Protein AF-A0A6B3FZV2-F1 (afdb_monomer_lite)

Structure (mmCIF, N/CA/C/O backbone):
data_AF-A0A6B3FZV2-F1
#
_entry.id   AF-A0A6B3FZV2-F1
#
loop_
_atom_site.group_PDB
_atom_site.id
_atom_site.type_symbol
_atom_site.label_atom_id
_atom_site.label_alt_id
_atom_site.label_comp_id
_atom_site.label_asym_id
_atom_site.label_entity_id
_atom_site.label_seq_id
_atom_site.pdbx_PDB_ins_code
_atom_site.Cartn_x
_atom_site.Cartn_y
_atom_site.Cartn_z
_atom_site.occupancy
_atom_site.B_iso_or_equiv
_atom_site.auth_seq_id
_atom_site.auth_comp_id
_atom_site.auth_asym_id
_atom_site.auth_atom_id
_atom_site.pdbx_PDB_model_num
ATOM 1 N N . ARG A 1 1 ? 17.295 10.393 23.926 1.00 44.72 1 ARG A N 1
ATOM 2 C CA . ARG A 1 1 ? 16.618 9.071 23.969 1.00 44.72 1 ARG A CA 1
ATOM 3 C C . ARG A 1 1 ? 15.133 9.331 24.225 1.00 44.72 1 ARG A C 1
ATOM 5 O O . ARG A 1 1 ? 14.756 9.501 25.374 1.00 44.72 1 ARG A O 1
ATOM 12 N N . SER A 1 2 ? 14.328 9.519 23.175 1.00 49.09 2 SER A N 1
ATOM 13 C CA . SER A 1 2 ? 12.918 9.913 23.327 1.00 49.09 2 SER A CA 1
ATOM 14 C C . SER A 1 2 ? 12.057 8.670 23.569 1.00 49.09 2 SER A C 1
ATOM 16 O O . SER A 1 2 ? 12.092 7.736 22.769 1.00 49.09 2 SER A O 1
ATOM 18 N N . ARG A 1 3 ? 11.351 8.618 24.703 1.00 54.66 3 ARG A N 1
ATOM 19 C CA . ARG A 1 3 ? 10.390 7.557 25.038 1.00 54.66 3 ARG A CA 1
ATOM 20 C C . ARG A 1 3 ? 9.084 7.878 24.307 1.00 54.66 3 ARG A C 1
ATOM 22 O O . ARG A 1 3 ? 8.499 8.924 24.569 1.00 54.66 3 ARG A O 1
ATOM 29 N N . ARG A 1 4 ? 8.637 7.004 23.397 1.00 56.66 4 ARG A N 1
ATOM 30 C CA . ARG A 1 4 ? 7.279 7.105 22.838 1.00 56.66 4 ARG A CA 1
ATOM 31 C C . ARG A 1 4 ? 6.260 6.902 23.971 1.00 56.66 4 ARG A C 1
ATOM 33 O O . ARG A 1 4 ? 6.463 5.990 24.775 1.00 56.66 4 ARG A O 1
ATOM 40 N N . PRO A 1 5 ? 5.202 7.723 24.051 1.00 46.28 5 PRO A N 1
ATOM 41 C CA . PRO A 1 5 ? 4.103 7.483 24.976 1.00 46.28 5 PRO A CA 1
ATOM 42 C C . PRO A 1 5 ? 3.354 6.202 24.580 1.00 46.28 5 PRO A C 1
ATOM 44 O O . PRO A 1 5 ? 3.163 5.931 23.395 1.00 46.28 5 PRO A O 1
ATOM 47 N N . SER A 1 6 ? 2.960 5.406 25.575 1.00 56.03 6 SER A N 1
ATOM 48 C CA . SER A 1 6 ? 2.113 4.225 25.382 1.00 56.03 6 SER A CA 1
ATOM 49 C C . SER A 1 6 ? 0.693 4.664 24.993 1.00 56.03 6 SER A C 1
ATOM 51 O O . SER A 1 6 ? 0.184 5.602 25.613 1.00 56.03 6 SER A O 1
ATOM 53 N N . PRO A 1 7 ? 0.033 4.023 24.011 1.00 53.56 7 PRO A N 1
ATOM 54 C CA . PRO A 1 7 ? -1.331 4.385 23.649 1.00 53.56 7 PRO A CA 1
ATOM 55 C C . PRO A 1 7 ? -2.294 4.018 24.787 1.00 53.56 7 PRO A C 1
ATOM 57 O O . PRO A 1 7 ? -2.323 2.878 25.250 1.00 53.56 7 PRO A O 1
ATOM 60 N N . GLY A 1 8 ? -3.040 5.015 25.267 1.00 40.84 8 GLY A N 1
ATOM 61 C CA . GLY A 1 8 ? -4.102 4.855 26.259 1.00 40.84 8 GLY A CA 1
ATOM 62 C C . GLY A 1 8 ? -5.353 4.206 25.663 1.00 40.84 8 GLY A C 1
ATOM 63 O O . GLY A 1 8 ? -5.594 4.286 24.460 1.00 40.84 8 GLY A O 1
ATOM 64 N N . SER A 1 9 ? -6.155 3.584 26.527 1.00 48.78 9 SER A N 1
ATOM 65 C CA . SER A 1 9 ? -7.360 2.803 26.216 1.00 48.78 9 SER A CA 1
ATOM 66 C C . SER A 1 9 ? -8.572 3.659 25.799 1.00 48.78 9 SER A C 1
ATOM 68 O O . SER A 1 9 ? -9.640 3.581 26.406 1.00 48.78 9 SER A O 1
ATOM 70 N N . GLY A 1 10 ? -8.404 4.507 24.786 1.00 43.12 10 GLY A N 1
ATOM 71 C CA . GLY A 1 10 ? -9.491 4.862 23.871 1.00 43.12 10 GLY A CA 1
ATOM 72 C C . GLY A 1 10 ? -9.504 3.857 22.720 1.00 43.12 10 GLY A C 1
ATOM 73 O O . GLY A 1 10 ? -8.660 2.963 22.691 1.00 43.12 10 GLY A O 1
ATOM 74 N N . VAL A 1 11 ? -10.411 3.983 21.751 1.00 46.56 11 VAL A N 1
ATOM 75 C CA . VAL A 1 11 ? -10.300 3.248 20.478 1.00 46.56 11 VAL A CA 1
ATOM 76 C C . VAL A 1 11 ? -9.057 3.772 19.753 1.00 46.56 11 VAL A C 1
ATOM 78 O O . VAL A 1 11 ? -9.130 4.671 18.920 1.00 46.56 11 VAL A O 1
ATOM 81 N N . ALA A 1 12 ? -7.883 3.307 20.170 1.00 47.03 12 ALA A N 1
ATOM 82 C CA . ALA A 1 12 ? -6.621 3.673 19.573 1.00 47.03 12 ALA A CA 1
ATOM 83 C C . ALA A 1 12 ? -6.648 3.139 18.143 1.00 47.03 12 ALA A C 1
ATOM 85 O O . ALA A 1 12 ? -6.995 1.981 17.918 1.00 47.03 12 ALA A O 1
ATOM 86 N N . LEU A 1 13 ? -6.310 3.979 17.169 1.00 54.12 13 LEU A N 1
ATOM 87 C CA . LEU A 1 13 ? -5.886 3.459 15.875 1.00 54.12 13 LEU A CA 1
ATOM 88 C C . LEU A 1 13 ? -4.637 2.637 16.172 1.00 54.12 13 LEU A C 1
ATOM 90 O O . LEU A 1 13 ? -3.652 3.174 16.687 1.00 54.12 13 LEU A O 1
ATOM 94 N N . HIS A 1 14 ? -4.738 1.324 15.986 1.00 60.69 14 HIS A N 1
ATOM 95 C CA . HIS A 1 14 ? -3.714 0.402 16.467 1.00 60.69 14 HIS A CA 1
ATOM 96 C C . HIS A 1 14 ? -2.481 0.440 15.556 1.00 60.69 14 HIS A C 1
ATOM 98 O O . HIS A 1 14 ? -1.407 0.019 15.981 1.00 60.69 14 HIS A O 1
ATOM 104 N N . ASP A 1 15 ? -2.614 1.002 14.346 1.00 79.31 15 ASP A N 1
ATOM 105 C CA . ASP A 1 15 ? -1.560 1.003 13.340 1.00 79.31 15 ASP A CA 1
ATOM 106 C C . ASP A 1 15 ? -1.639 2.189 12.347 1.00 79.31 15 ASP A C 1
ATOM 108 O O . ASP A 1 15 ? -2.708 2.730 12.051 1.00 79.31 15 ASP A O 1
ATOM 112 N N . LEU A 1 16 ? -0.482 2.587 11.807 1.00 90.75 16 LEU A N 1
ATOM 113 C CA . LEU A 1 16 ? -0.293 3.608 10.771 1.00 90.75 16 LEU A CA 1
ATOM 114 C C . LEU A 1 16 ? -1.186 3.360 9.545 1.00 90.75 16 LEU A C 1
ATOM 116 O O . LEU A 1 16 ? -1.701 4.312 8.955 1.00 90.75 16 LEU A O 1
ATOM 120 N N . TYR A 1 17 ? -1.391 2.097 9.170 1.00 93.94 17 TYR A N 1
ATOM 121 C CA . TYR A 1 17 ? -2.206 1.736 8.011 1.00 93.94 17 TYR A CA 1
ATOM 122 C C . TYR A 1 17 ? -3.704 1.933 8.243 1.00 93.94 17 TYR A C 1
ATOM 124 O O . TYR A 1 17 ? -4.406 2.334 7.320 1.00 93.94 17 TYR A O 1
ATOM 132 N N . GLU A 1 18 ? -4.198 1.783 9.471 1.00 94.06 18 GLU A N 1
ATOM 133 C CA . GLU A 1 18 ? -5.586 2.125 9.803 1.00 94.06 18 GLU A CA 1
ATOM 134 C C . GLU A 1 18 ? -5.834 3.633 9.649 1.00 94.06 18 GLU A C 1
ATOM 136 O O . GLU A 1 18 ? -6.824 4.052 9.046 1.00 94.06 18 GLU A O 1
ATOM 141 N N . VAL A 1 19 ? -4.892 4.461 10.124 1.00 94.50 19 VAL A N 1
ATOM 142 C CA . VAL A 1 19 ? -4.931 5.922 9.933 1.00 94.50 19 VAL A CA 1
ATOM 143 C C . VAL A 1 19 ? -4.927 6.257 8.443 1.00 94.50 19 VAL A C 1
ATOM 145 O O . VAL A 1 19 ? -5.727 7.075 7.987 1.00 94.50 19 VAL A O 1
ATOM 148 N N . ALA A 1 20 ? -4.040 5.628 7.670 1.00 95.69 20 ALA A N 1
ATOM 149 C CA . ALA A 1 20 ? -3.962 5.831 6.231 1.00 95.69 20 ALA A CA 1
ATOM 150 C C . ALA A 1 20 ? -5.286 5.465 5.541 1.00 95.69 20 ALA A C 1
ATOM 152 O O . ALA A 1 20 ? -5.781 6.250 4.731 1.00 95.69 20 ALA A O 1
ATOM 153 N N . PHE A 1 21 ? -5.902 4.340 5.916 1.00 95.56 21 PHE A N 1
ATOM 154 C CA . PHE A 1 21 ? -7.182 3.900 5.366 1.00 95.56 21 PHE A CA 1
ATOM 155 C C . PHE A 1 21 ? -8.291 4.919 5.642 1.00 95.56 21 PHE A C 1
ATOM 157 O O . PHE A 1 21 ? -9.015 5.305 4.730 1.00 95.56 21 PHE A O 1
ATOM 164 N N . LEU A 1 22 ? -8.398 5.438 6.864 1.00 94.94 22 LEU A N 1
ATOM 165 C CA . LEU A 1 22 ? -9.407 6.456 7.179 1.00 94.94 22 LEU A CA 1
ATOM 166 C C . LEU A 1 22 ? -9.189 7.777 6.419 1.00 94.94 22 LEU A C 1
ATOM 168 O O . LEU A 1 22 ? -10.145 8.496 6.149 1.00 94.94 22 LEU A O 1
ATOM 172 N N . ASN A 1 23 ? -7.948 8.090 6.035 1.00 94.81 23 ASN A N 1
ATOM 173 C CA . ASN A 1 23 ? -7.600 9.319 5.312 1.00 94.81 23 ASN A CA 1
ATOM 174 C C . ASN A 1 23 ? -7.687 9.202 3.778 1.00 94.81 23 ASN A C 1
ATOM 176 O O . ASN A 1 23 ? -7.492 10.197 3.076 1.00 94.81 23 ASN A O 1
ATOM 180 N N . GLY A 1 24 ? -7.925 8.014 3.219 1.00 94.62 24 GLY A N 1
ATOM 181 C CA . GLY A 1 24 ? -7.990 7.868 1.758 1.00 94.62 24 GLY A CA 1
ATOM 182 C C . GLY A 1 24 ? -8.177 6.451 1.226 1.00 94.62 24 GLY A C 1
ATOM 183 O O . GLY A 1 24 ? -7.841 6.184 0.072 1.00 94.62 24 GLY A O 1
ATOM 184 N N . GLY A 1 25 ? -8.683 5.546 2.056 1.00 95.94 25 GLY A N 1
ATOM 185 C CA . GLY A 1 25 ? -8.977 4.163 1.715 1.00 95.94 25 GLY A CA 1
ATOM 186 C C . GLY A 1 25 ? -7.740 3.324 1.367 1.00 95.94 25 GLY A C 1
ATOM 187 O O . GLY A 1 25 ? -6.609 3.689 1.709 1.00 95.94 25 GLY A O 1
ATOM 188 N N . PRO A 1 26 ? -7.943 2.214 0.632 1.00 97.12 26 PRO A N 1
ATOM 189 C CA . PRO A 1 26 ? -6.884 1.285 0.233 1.00 97.12 26 PRO A CA 1
ATOM 190 C C . PRO A 1 26 ? -5.715 1.965 -0.484 1.00 97.12 26 PRO A C 1
ATOM 192 O O . PRO A 1 26 ? -4.554 1.671 -0.224 1.00 97.12 26 PRO A O 1
ATOM 195 N N . ALA A 1 27 ? -6.016 2.934 -1.351 1.00 97.06 27 ALA A N 1
ATOM 196 C CA . ALA A 1 27 ? -5.022 3.716 -2.079 1.00 97.06 27 ALA A CA 1
ATOM 197 C C . ALA A 1 27 ? -3.997 4.372 -1.141 1.00 97.06 27 ALA A C 1
ATOM 199 O O . ALA A 1 27 ? -2.790 4.251 -1.351 1.00 97.06 27 ALA A O 1
ATOM 200 N N . ARG A 1 28 ? -4.478 5.032 -0.081 1.00 97.69 28 ARG A N 1
ATOM 201 C CA . ARG A 1 28 ? -3.612 5.726 0.874 1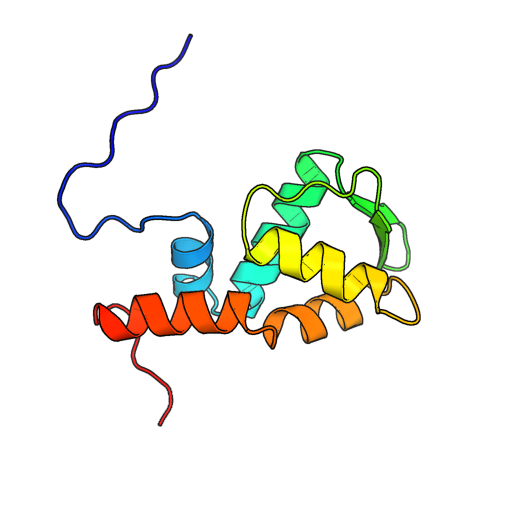.00 97.69 28 ARG A CA 1
ATOM 202 C C . ARG A 1 28 ? -2.787 4.748 1.706 1.00 97.69 28 ARG A C 1
ATOM 204 O O . ARG A 1 28 ? -1.627 5.041 1.965 1.00 97.69 28 ARG A O 1
ATOM 211 N N . VAL A 1 29 ? -3.343 3.591 2.067 1.00 97.69 29 VAL A N 1
ATOM 212 C CA . VAL A 1 29 ? -2.611 2.512 2.757 1.00 97.69 29 VAL A CA 1
ATOM 213 C C . VAL A 1 29 ? -1.401 2.061 1.946 1.00 97.69 29 VAL A C 1
ATOM 215 O O . VAL A 1 29 ? -0.286 2.022 2.467 1.00 97.69 29 VAL A O 1
ATOM 218 N N . VAL A 1 30 ? -1.605 1.784 0.657 1.00 97.88 30 VAL A N 1
ATOM 219 C CA . VAL A 1 30 ? -0.526 1.334 -0.230 1.00 97.88 30 VAL A CA 1
ATOM 220 C C . VAL A 1 30 ? 0.516 2.427 -0.442 1.00 97.88 30 VAL A C 1
ATOM 222 O O . VAL A 1 30 ? 1.713 2.153 -0.352 1.00 97.88 30 VAL A O 1
ATOM 225 N N . ASP A 1 31 ? 0.087 3.673 -0.656 1.00 97.50 31 ASP A N 1
ATOM 226 C CA . ASP A 1 31 ? 1.003 4.810 -0.794 1.00 97.50 31 ASP A CA 1
ATOM 227 C C . ASP A 1 31 ? 1.860 4.993 0.470 1.00 97.50 31 ASP A C 1
ATOM 229 O O . ASP A 1 31 ? 3.070 5.221 0.382 1.00 97.50 31 ASP A O 1
ATOM 233 N N . THR A 1 32 ? 1.262 4.831 1.654 1.00 97.56 32 THR A N 1
ATOM 234 C CA . THR A 1 32 ? 1.976 4.863 2.933 1.00 97.56 32 THR A CA 1
ATOM 235 C C . THR A 1 32 ? 2.986 3.721 3.048 1.00 97.56 32 THR A C 1
ATOM 237 O O . THR A 1 32 ? 4.123 3.979 3.441 1.00 97.56 32 THR A O 1
ATOM 240 N N . ALA A 1 33 ? 2.634 2.494 2.652 1.00 97.06 33 ALA A N 1
ATOM 241 C CA . ALA A 1 33 ? 3.541 1.342 2.714 1.00 97.06 33 ALA A CA 1
ATOM 242 C C . ALA A 1 33 ? 4.735 1.496 1.762 1.00 97.06 33 ALA A C 1
ATOM 244 O O . ALA A 1 33 ? 5.886 1.296 2.153 1.00 97.06 33 ALA A O 1
ATOM 245 N N . LEU A 1 34 ? 4.476 1.918 0.521 1.00 96.88 34 LEU A N 1
ATOM 246 C CA . LEU A 1 34 ? 5.514 2.204 -0.470 1.00 96.88 34 LEU A CA 1
ATOM 247 C C . LEU A 1 34 ? 6.447 3.319 0.012 1.00 96.88 34 LEU A C 1
ATOM 249 O O . LEU A 1 34 ? 7.666 3.198 -0.109 1.00 96.88 34 LEU A O 1
ATOM 253 N N . THR A 1 35 ? 5.887 4.374 0.608 1.00 96.62 35 THR A N 1
ATOM 254 C CA . THR A 1 35 ? 6.665 5.486 1.169 1.00 96.62 35 THR A CA 1
ATOM 255 C C . THR A 1 35 ? 7.513 5.036 2.356 1.00 96.62 35 THR A C 1
ATOM 257 O O . THR A 1 35 ? 8.688 5.387 2.414 1.00 96.62 35 THR A O 1
ATOM 260 N N . ALA A 1 36 ? 6.967 4.231 3.273 1.00 95.31 36 ALA A N 1
ATOM 261 C CA . ALA A 1 36 ? 7.701 3.704 4.424 1.00 95.31 36 ALA A CA 1
ATOM 262 C C . ALA A 1 36 ? 8.867 2.803 3.988 1.00 95.31 36 ALA A C 1
ATOM 264 O O . ALA A 1 36 ? 10.010 3.000 4.402 1.00 95.31 36 ALA A O 1
ATOM 265 N N . LEU A 1 37 ? 8.608 1.869 3.070 1.00 96.56 37 LEU A N 1
ATOM 266 C CA . LEU A 1 37 ? 9.631 0.998 2.498 1.00 96.56 37 LEU A CA 1
ATOM 267 C C . LEU A 1 37 ? 10.709 1.783 1.737 1.00 96.56 37 LEU A C 1
ATOM 269 O O . LEU A 1 37 ? 11.889 1.424 1.793 1.00 96.56 37 LEU A O 1
ATOM 273 N N . HIS A 1 38 ? 10.324 2.844 1.026 1.00 96.69 38 HIS A N 1
ATOM 274 C CA . HIS A 1 38 ? 11.267 3.701 0.316 1.00 96.69 38 HIS A CA 1
ATOM 275 C C . HIS A 1 38 ? 12.125 4.539 1.272 1.00 96.69 38 HIS A C 1
ATOM 277 O O . HIS A 1 38 ? 13.348 4.556 1.134 1.00 96.69 38 HIS A O 1
ATOM 283 N N . ALA A 1 39 ? 11.507 5.176 2.269 1.00 95.19 39 ALA A N 1
ATOM 284 C CA . ALA A 1 39 ? 12.191 5.983 3.278 1.00 95.19 39 ALA A CA 1
ATOM 285 C C . ALA A 1 39 ? 13.196 5.155 4.097 1.00 95.19 39 ALA A C 1
ATOM 287 O O . ALA A 1 39 ? 14.292 5.627 4.391 1.00 95.19 39 ALA A O 1
ATOM 288 N N . ASP A 1 40 ? 12.871 3.891 4.379 1.00 94.12 40 ASP A N 1
ATOM 289 C CA . ASP A 1 40 ? 13.773 2.949 5.048 1.00 94.12 40 ASP A CA 1
ATOM 290 C C . ASP A 1 40 ? 14.856 2.362 4.120 1.00 94.12 40 ASP A C 1
ATOM 292 O O . ASP A 1 40 ? 15.655 1.514 4.533 1.00 94.12 40 ASP A O 1
ATOM 296 N N . GLY A 1 41 ? 14.884 2.739 2.838 1.00 95.88 41 GLY A N 1
ATOM 297 C CA . GLY A 1 41 ? 15.828 2.212 1.850 1.00 95.88 41 GLY A CA 1
ATOM 298 C C . GLY A 1 41 ? 15.653 0.715 1.571 1.00 95.88 41 GLY A C 1
ATOM 299 O O . GLY A 1 41 ? 16.604 0.030 1.185 1.00 95.88 41 GLY A O 1
ATOM 300 N N . ARG A 1 42 ? 14.457 0.172 1.820 1.00 96.69 42 ARG A N 1
ATOM 301 C CA . ARG A 1 42 ? 14.091 -1.224 1.529 1.00 96.69 42 ARG A CA 1
ATOM 302 C C . ARG A 1 42 ? 13.594 -1.378 0.092 1.00 96.69 42 ARG A C 1
ATOM 304 O O . ARG A 1 42 ? 13.839 -2.416 -0.525 1.00 96.69 42 ARG A O 1
ATOM 311 N N . LEU A 1 43 ? 13.019 -0.314 -0.466 1.00 95.94 43 LEU A N 1
ATOM 312 C CA . LEU A 1 43 ? 12.686 -0.168 -1.881 1.00 95.94 43 LEU A CA 1
ATOM 313 C C . LEU A 1 43 ? 13.346 1.079 -2.478 1.00 95.94 43 LEU A C 1
ATOM 315 O O . LEU A 1 43 ? 13.575 2.081 -1.800 1.00 95.94 43 LEU A O 1
ATOM 319 N N . VAL A 1 44 ? 13.596 1.041 -3.781 1.00 96.50 44 VAL A N 1
ATOM 320 C CA . VAL A 1 44 ? 13.923 2.233 -4.572 1.00 96.50 44 VAL A CA 1
ATOM 321 C C . VAL A 1 44 ? 12.936 2.376 -5.715 1.00 96.50 44 VAL A C 1
ATOM 323 O O . VAL A 1 44 ? 12.499 1.376 -6.281 1.00 96.50 44 VAL A O 1
ATOM 326 N N . VAL A 1 45 ? 12.618 3.621 -6.058 1.00 94.94 45 VAL A N 1
ATOM 327 C CA . VAL A 1 45 ? 11.809 3.959 -7.228 1.00 94.94 45 VAL A CA 1
ATOM 328 C C . VAL A 1 45 ? 12.678 4.785 -8.167 1.00 94.94 45 VAL A C 1
ATOM 330 O O . VAL A 1 45 ? 13.120 5.875 -7.811 1.00 94.94 45 VAL A O 1
ATOM 333 N N . GLY A 1 46 ? 12.973 4.245 -9.347 1.00 91.75 46 GLY A N 1
ATOM 334 C CA . GLY A 1 46 ? 13.653 4.974 -10.420 1.00 91.75 46 GLY A CA 1
ATOM 335 C C . GLY A 1 46 ? 12.650 5.552 -11.418 1.00 91.75 46 GLY A C 1
ATOM 336 O O . GLY A 1 46 ? 11.524 5.066 -11.513 1.00 91.75 46 GLY A O 1
ATOM 337 N N . GLY A 1 47 ? 13.043 6.555 -12.209 1.00 82.75 47 GLY A N 1
ATOM 338 C CA . GLY A 1 47 ? 12.280 6.927 -13.412 1.00 82.75 47 GLY A CA 1
ATOM 339 C C . GLY A 1 47 ? 12.336 5.773 -14.422 1.00 82.75 47 GLY A C 1
ATOM 340 O O . GLY A 1 47 ? 13.423 5.211 -14.571 1.00 82.75 47 GLY A O 1
ATOM 341 N N . PRO A 1 48 ? 11.243 5.354 -15.095 1.00 87.38 48 PRO A N 1
ATOM 342 C CA . PRO A 1 48 ? 9.894 5.932 -15.270 1.00 87.38 48 PRO A CA 1
ATOM 343 C C . PRO A 1 48 ? 8.823 5.480 -14.243 1.00 87.38 48 PRO A C 1
ATOM 345 O O . PRO A 1 48 ? 7.674 5.230 -14.598 1.00 87.38 48 PRO A O 1
ATOM 348 N N . GLY A 1 49 ? 9.174 5.347 -12.965 1.00 93.19 49 GLY A N 1
ATOM 349 C CA . GLY A 1 49 ? 8.287 4.788 -11.941 1.00 93.19 49 GLY A CA 1
ATOM 350 C C . GLY A 1 49 ? 8.430 3.273 -11.837 1.00 93.19 49 GLY A C 1
ATOM 351 O O . GLY A 1 49 ? 7.433 2.561 -11.770 1.00 93.19 49 GLY A O 1
ATOM 352 N N . ILE A 1 50 ? 9.669 2.779 -11.855 1.00 96.25 50 ILE A N 1
ATOM 353 C CA . ILE A 1 50 ? 9.985 1.363 -11.656 1.00 96.25 50 ILE A CA 1
ATOM 354 C C . ILE A 1 50 ? 10.481 1.162 -10.229 1.00 96.25 50 ILE A C 1
ATOM 356 O O . ILE A 1 50 ? 11.435 1.809 -9.794 1.00 96.25 50 ILE A O 1
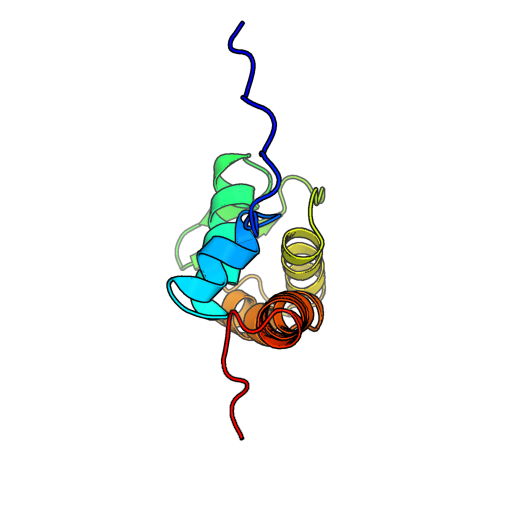ATOM 360 N N . VAL A 1 51 ? 9.831 0.251 -9.519 1.00 96.94 51 VAL A N 1
ATOM 361 C CA . VAL A 1 51 ? 10.144 -0.166 -8.159 1.00 96.94 51 VAL A CA 1
ATOM 362 C C . VAL A 1 51 ? 11.091 -1.355 -8.206 1.00 96.94 51 VAL A C 1
ATOM 364 O O . VAL A 1 51 ? 10.864 -2.319 -8.935 1.00 96.94 51 VAL A O 1
ATOM 367 N N . ALA A 1 52 ? 12.144 -1.303 -7.399 1.00 94.81 52 ALA A N 1
ATOM 368 C CA . ALA A 1 52 ? 13.048 -2.423 -7.191 1.00 94.81 52 ALA A CA 1
ATOM 369 C C . ALA A 1 52 ? 13.282 -2.659 -5.697 1.00 94.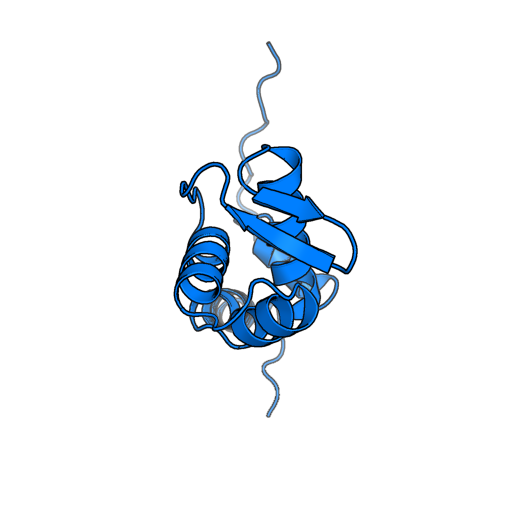81 52 ALA A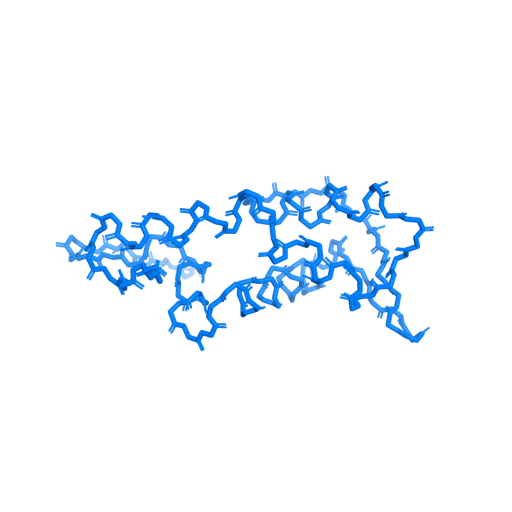 C 1
ATOM 371 O O . ALA A 1 52 ? 13.419 -1.715 -4.910 1.00 94.81 52 ALA A O 1
ATOM 372 N N . VAL A 1 53 ? 13.370 -3.935 -5.315 1.00 96.19 53 VAL A N 1
ATOM 373 C CA . VAL A 1 53 ? 13.681 -4.337 -3.942 1.00 96.19 53 VAL A CA 1
ATOM 374 C C . VAL A 1 53 ? 15.171 -4.168 -3.676 1.00 96.19 53 VAL A C 1
ATOM 376 O O . VAL A 1 53 ? 16.012 -4.676 -4.414 1.00 96.19 53 VAL A O 1
ATOM 379 N N . ARG A 1 54 ? 15.507 -3.468 -2.591 1.00 96.25 54 ARG A N 1
ATOM 380 C CA . ARG A 1 54 ? 16.867 -3.446 -2.031 1.00 96.25 54 ARG A CA 1
ATOM 381 C C . ARG A 1 54 ? 17.011 -4.436 -0.891 1.00 96.25 54 ARG A C 1
ATOM 383 O O . ARG A 1 54 ? 18.039 -5.095 -0.783 1.00 96.25 54 ARG A O 1
ATOM 390 N N . ARG A 1 55 ? 15.986 -4.535 -0.044 1.00 95.00 55 ARG A N 1
ATOM 391 C CA . ARG A 1 55 ? 15.933 -5.460 1.091 1.00 95.00 55 ARG A CA 1
ATOM 392 C C . ARG A 1 55 ? 14.519 -6.009 1.230 1.00 95.00 55 ARG A C 1
ATOM 394 O O . ARG A 1 55 ? 13.593 -5.248 1.496 1.00 95.00 55 ARG A O 1
ATOM 401 N N . ALA A 1 56 ? 14.364 -7.321 1.077 1.00 93.69 56 ALA A N 1
ATOM 402 C CA . ALA A 1 56 ? 13.081 -8.013 1.190 1.00 93.69 56 ALA A CA 1
ATOM 403 C C . ALA A 1 56 ? 12.704 -8.260 2.664 1.00 93.69 56 ALA A C 1
ATOM 405 O O . ALA A 1 56 ? 12.624 -9.396 3.120 1.00 93.69 56 ALA A O 1
ATOM 406 N N . GLN A 1 57 ? 12.526 -7.182 3.428 1.00 94.06 57 GLN A N 1
ATOM 407 C CA . GLN A 1 57 ? 12.139 -7.241 4.835 1.00 94.06 57 GLN A CA 1
ATOM 408 C C . GLN A 1 57 ? 10.868 -6.424 5.054 1.00 94.06 57 GLN A C 1
ATOM 410 O O . GLN A 1 57 ? 10.864 -5.213 4.830 1.00 94.06 57 GLN A O 1
ATOM 415 N N . ALA A 1 58 ? 9.819 -7.090 5.531 1.00 91.88 58 ALA A N 1
ATOM 416 C CA . ALA A 1 58 ? 8.559 -6.474 5.928 1.00 91.88 58 ALA A CA 1
ATOM 417 C C . ALA A 1 58 ? 8.398 -6.525 7.449 1.00 91.88 58 ALA A C 1
ATOM 419 O O . ALA A 1 58 ? 8.613 -7.572 8.062 1.00 91.88 58 ALA A O 1
ATOM 420 N N . ASN A 1 59 ? 7.981 -5.404 8.026 1.00 91.00 59 ASN A N 1
ATOM 421 C CA . ASN A 1 59 ? 7.647 -5.261 9.440 1.00 91.00 59 ASN A CA 1
ATOM 422 C C . ASN A 1 59 ? 6.132 -5.336 9.679 1.00 91.00 59 ASN A C 1
ATOM 424 O O . ASN A 1 59 ? 5.707 -5.449 10.823 1.00 91.00 59 ASN A O 1
ATOM 428 N N . ASP A 1 60 ? 5.342 -5.306 8.604 1.00 92.44 60 ASP A N 1
ATOM 429 C CA . ASP A 1 60 ? 3.884 -5.264 8.630 1.00 92.44 60 ASP A CA 1
ATOM 430 C C . ASP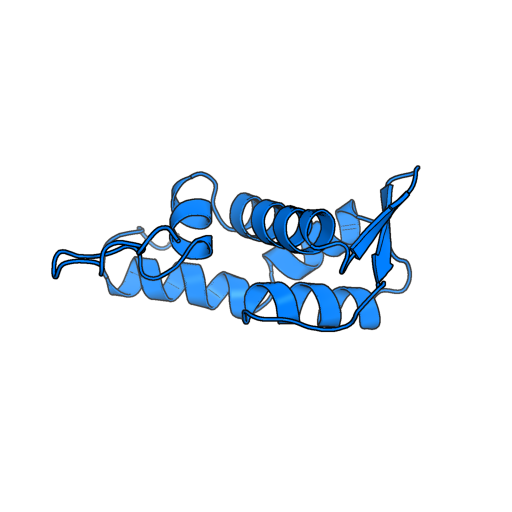 A 1 60 ? 3.271 -6.136 7.510 1.00 92.44 60 ASP A C 1
ATOM 432 O O . ASP A 1 60 ? 3.916 -6.312 6.465 1.00 92.44 60 ASP A O 1
ATOM 436 N N . PRO A 1 61 ? 2.057 -6.706 7.676 1.00 94.44 61 PRO A N 1
ATOM 437 C CA . PRO A 1 61 ? 1.367 -7.435 6.613 1.00 94.44 61 PRO A CA 1
ATOM 438 C C . PRO A 1 61 ? 1.206 -6.664 5.294 1.00 94.44 61 PRO A C 1
ATOM 440 O O . PRO A 1 61 ? 1.377 -7.269 4.236 1.00 94.44 61 PRO A O 1
ATOM 443 N N . VAL A 1 62 ? 0.950 -5.352 5.320 1.00 96.31 62 VAL A N 1
ATOM 444 C CA . VAL A 1 62 ? 0.813 -4.535 4.101 1.00 96.31 62 VAL A CA 1
ATOM 445 C C . VAL A 1 62 ? 2.163 -4.388 3.396 1.00 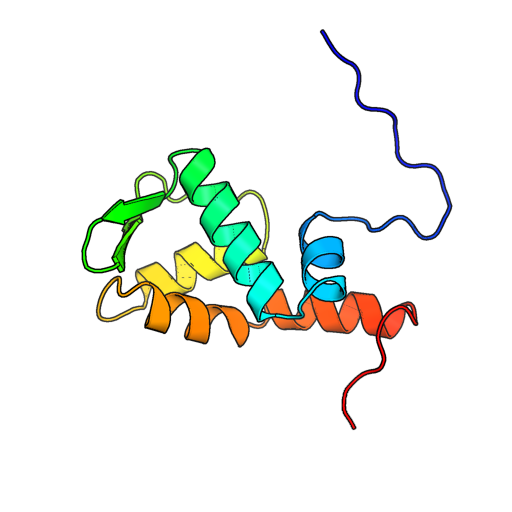96.31 62 VAL A C 1
ATOM 447 O O . VAL A 1 62 ? 2.253 -4.529 2.179 1.00 96.31 62 VAL A O 1
ATOM 450 N N . GLU A 1 63 ? 3.252 -4.182 4.140 1.00 96.81 63 GLU A N 1
ATOM 451 C CA . GLU A 1 63 ? 4.599 -4.168 3.553 1.00 96.81 63 GLU A CA 1
ATOM 452 C C . GLU A 1 63 ? 4.962 -5.526 2.941 1.00 96.81 63 GLU A C 1
ATOM 454 O O . GLU A 1 63 ? 5.597 -5.595 1.888 1.00 96.81 63 GLU A O 1
ATOM 459 N N . ARG A 1 64 ? 4.548 -6.619 3.593 1.00 97.06 64 ARG A N 1
ATOM 460 C CA . ARG A 1 64 ? 4.747 -7.977 3.080 1.00 97.06 64 ARG A CA 1
ATOM 461 C C . ARG A 1 64 ? 3.991 -8.174 1.771 1.00 97.06 64 ARG A C 1
ATOM 463 O O . ARG A 1 64 ? 4.584 -8.703 0.837 1.00 97.06 64 ARG A O 1
ATOM 470 N N . ALA A 1 65 ? 2.757 -7.679 1.687 1.00 97.56 65 ALA A N 1
ATOM 471 C CA . ALA A 1 65 ? 1.964 -7.685 0.464 1.00 97.56 65 ALA A CA 1
ATOM 472 C C . ALA A 1 65 ? 2.664 -6.930 -0.675 1.00 97.56 65 ALA A C 1
ATOM 474 O O . ALA A 1 65 ? 2.771 -7.455 -1.778 1.00 97.56 65 ALA A O 1
ATOM 475 N N . VAL A 1 66 ? 3.232 -5.745 -0.408 1.00 97.81 66 VAL A N 1
ATOM 476 C CA . VAL A 1 66 ? 4.014 -4.997 -1.411 1.00 97.81 66 VAL A CA 1
ATOM 477 C C . VAL A 1 66 ? 5.177 -5.832 -1.948 1.00 97.81 66 VAL A C 1
ATOM 479 O O . VAL A 1 66 ? 5.385 -5.896 -3.157 1.00 97.81 66 VAL A O 1
ATOM 482 N N . LEU A 1 67 ? 5.944 -6.475 -1.064 1.00 97.50 67 LEU A N 1
ATOM 483 C CA . LEU A 1 67 ? 7.082 -7.300 -1.475 1.00 97.50 67 LEU A CA 1
ATOM 484 C C . LEU A 1 67 ? 6.645 -8.562 -2.234 1.00 97.50 67 LEU A C 1
ATOM 486 O O . LEU A 1 67 ? 7.338 -8.967 -3.165 1.00 97.50 67 LEU A O 1
ATOM 490 N N . GLN A 1 68 ? 5.517 -9.168 -1.856 1.00 97.56 68 GLN A N 1
ATOM 491 C CA . GLN A 1 68 ? 4.942 -10.335 -2.531 1.00 97.56 68 GLN A CA 1
ATOM 492 C C . GLN A 1 68 ? 4.462 -9.990 -3.942 1.00 97.56 68 GLN A C 1
ATOM 494 O O . GLN A 1 68 ? 4.884 -10.638 -4.898 1.00 97.56 68 GLN A O 1
ATOM 499 N N . GLU A 1 69 ? 3.652 -8.941 -4.084 1.00 97.88 69 GLU A N 1
ATOM 500 C CA . GLU A 1 69 ? 3.154 -8.486 -5.385 1.00 97.88 69 GLU A CA 1
ATOM 501 C C . GLU A 1 69 ? 4.303 -8.060 -6.300 1.00 97.88 69 GLU A C 1
ATOM 503 O O . GLU A 1 69 ? 4.340 -8.431 -7.469 1.00 97.88 69 GLU A O 1
ATOM 508 N N . LEU A 1 70 ? 5.310 -7.363 -5.767 1.00 96.44 70 LEU A N 1
ATOM 509 C CA . LEU A 1 70 ? 6.484 -6.980 -6.549 1.00 96.44 70 LEU A CA 1
ATOM 510 C C . LEU A 1 70 ? 7.317 -8.190 -7.002 1.00 96.44 70 LEU A C 1
ATOM 512 O O . LEU A 1 70 ? 7.887 -8.155 -8.088 1.00 96.44 70 LEU A O 1
ATOM 516 N N . ALA A 1 71 ? 7.390 -9.256 -6.200 1.00 95.50 71 ALA A N 1
ATOM 517 C CA . ALA A 1 71 ? 8.079 -10.489 -6.582 1.00 95.50 71 ALA A CA 1
ATOM 518 C C . ALA A 1 71 ? 7.311 -11.300 -7.641 1.00 95.50 71 ALA A C 1
ATOM 520 O O . ALA A 1 71 ? 7.934 -12.010 -8.430 1.00 95.50 71 ALA A O 1
ATOM 521 N N . ALA A 1 72 ? 5.979 -11.202 -7.660 1.00 94.38 72 ALA A N 1
ATOM 522 C CA . ALA A 1 72 ? 5.116 -11.866 -8.636 1.00 94.38 72 ALA A CA 1
ATOM 523 C C . ALA A 1 72 ? 4.908 -11.048 -9.925 1.00 94.38 72 ALA A C 1
ATOM 525 O O . ALA A 1 72 ? 4.496 -11.597 -10.949 1.00 94.38 72 ALA A O 1
ATOM 526 N N . ALA A 1 73 ? 5.174 -9.740 -9.889 1.00 90.62 73 ALA A N 1
ATOM 527 C CA . ALA A 1 73 ? 4.887 -8.843 -10.994 1.00 90.62 73 ALA A CA 1
ATOM 528 C C . ALA A 1 73 ? 5.792 -9.110 -12.217 1.00 90.62 73 ALA A C 1
ATOM 530 O O . ALA A 1 73 ? 7.011 -9.233 -12.075 1.00 90.62 73 ALA A O 1
ATOM 531 N N . PRO A 1 74 ? 5.242 -9.095 -13.449 1.00 87.25 74 PRO A N 1
ATOM 532 C CA . PRO A 1 74 ? 6.039 -9.210 -14.676 1.00 87.25 74 PRO A CA 1
ATOM 533 C C . PRO A 1 74 ? 7.061 -8.078 -14.846 1.00 87.25 74 PRO A C 1
ATOM 535 O O . PRO A 1 74 ? 8.066 -8.230 -15.538 1.00 87.25 74 PRO A O 1
ATOM 538 N N . ASN A 1 75 ? 6.779 -6.915 -14.255 1.00 88.38 75 ASN A N 1
ATOM 539 C CA . ASN A 1 75 ? 7.664 -5.762 -14.208 1.00 88.38 75 ASN A CA 1
ATOM 540 C C . ASN A 1 75 ? 7.423 -4.961 -12.919 1.00 88.38 75 ASN A C 1
ATOM 542 O O . ASN A 1 75 ? 6.369 -5.055 -12.299 1.00 88.38 75 ASN A O 1
ATOM 546 N N . GLY A 1 76 ? 8.396 -4.138 -12.529 1.00 91.50 76 GLY A N 1
ATOM 547 C CA . GLY A 1 76 ? 8.308 -3.313 -11.323 1.00 91.50 76 GLY A CA 1
ATOM 548 C C . GLY A 1 76 ? 7.502 -2.022 -11.489 1.00 91.50 76 GLY A C 1
ATOM 549 O O . GLY A 1 76 ? 7.781 -1.068 -10.772 1.00 91.50 76 GLY A O 1
ATOM 550 N N . ALA A 1 77 ? 6.580 -1.906 -12.449 1.00 96.31 77 ALA A N 1
ATOM 551 C CA . ALA A 1 77 ? 5.861 -0.650 -12.659 1.00 96.31 77 ALA A CA 1
ATOM 552 C C . ALA A 1 77 ? 5.050 -0.252 -11.415 1.00 96.31 77 ALA A C 1
ATOM 554 O O . ALA A 1 77 ? 4.151 -0.969 -10.982 1.00 96.31 77 ALA A O 1
ATOM 555 N N . LEU A 1 78 ? 5.347 0.928 -10.864 1.00 96.31 78 LEU A N 1
ATOM 556 C CA . LEU A 1 78 ? 4.785 1.429 -9.609 1.00 96.31 78 LEU A CA 1
ATOM 557 C C . LEU A 1 78 ? 3.257 1.483 -9.639 1.00 96.31 78 LEU A C 1
ATOM 559 O O . LEU A 1 78 ? 2.622 1.118 -8.658 1.00 96.31 78 LEU A O 1
ATOM 563 N N . HIS A 1 79 ? 2.666 1.924 -10.751 1.00 95.25 79 HIS A N 1
ATOM 564 C CA . HIS A 1 79 ? 1.211 2.021 -10.875 1.00 95.25 79 HIS A CA 1
ATOM 565 C C . HIS A 1 79 ? 0.540 0.638 -10.861 1.00 95.25 79 HIS A C 1
ATOM 567 O O . HIS A 1 79 ? -0.442 0.459 -10.146 1.00 95.25 79 HIS A O 1
ATOM 573 N N . VAL A 1 80 ? 1.110 -0.349 -11.565 1.00 96.06 80 VAL A N 1
ATOM 574 C CA . VAL A 1 80 ? 0.613 -1.737 -11.575 1.00 96.06 80 VAL A CA 1
ATOM 575 C C . VAL A 1 80 ? 0.746 -2.358 -10.190 1.00 96.06 80 VAL A C 1
ATOM 577 O O . VAL A 1 80 ? -0.220 -2.907 -9.667 1.00 96.06 80 VAL A O 1
ATOM 580 N N . LEU A 1 81 ? 1.919 -2.214 -9.568 1.00 96.94 81 LEU A N 1
ATOM 581 C CA . LEU A 1 81 ? 2.164 -2.699 -8.212 1.00 96.94 81 LEU A CA 1
ATOM 582 C C . LEU A 1 81 ? 1.167 -2.090 -7.222 1.00 96.94 81 LEU A C 1
ATOM 584 O O . LEU A 1 81 ? 0.558 -2.802 -6.430 1.00 96.94 81 LEU A O 1
ATOM 588 N N . ARG A 1 82 ? 0.976 -0.770 -7.283 1.00 97.00 82 ARG A N 1
ATOM 589 C CA . ARG A 1 82 ? 0.052 -0.049 -6.409 1.00 97.00 82 ARG A CA 1
ATOM 590 C C . ARG A 1 82 ? -1.369 -0.589 -6.540 1.00 97.00 82 ARG A C 1
ATOM 592 O O . ARG A 1 82 ? -2.019 -0.854 -5.535 1.00 97.00 82 ARG A O 1
ATOM 599 N N . GLU A 1 83 ? -1.838 -0.775 -7.768 1.00 97.25 83 GLU A N 1
ATOM 600 C CA . GLU A 1 83 ? -3.162 -1.324 -8.047 1.00 97.25 83 GLU A CA 1
ATOM 601 C C . GLU A 1 83 ? -3.343 -2.772 -7.579 1.00 97.25 83 GLU A C 1
ATOM 603 O O . GLU A 1 83 ? -4.426 -3.123 -7.102 1.00 97.25 83 GLU A O 1
ATOM 608 N N . ALA A 1 84 ? -2.315 -3.609 -7.714 1.00 97.38 84 ALA A N 1
ATOM 609 C CA . ALA A 1 84 ? -2.351 -4.990 -7.247 1.00 97.38 84 ALA A CA 1
ATOM 610 C C . ALA A 1 84 ? -2.449 -5.047 -5.715 1.00 97.38 84 ALA A C 1
ATOM 612 O O . ALA A 1 84 ? -3.371 -5.652 -5.168 1.00 97.38 84 ALA A O 1
ATOM 613 N N . VAL A 1 85 ? -1.583 -4.306 -5.015 1.00 97.94 85 VAL A N 1
ATOM 614 C CA . VAL A 1 85 ? -1.558 -4.285 -3.544 1.00 97.94 85 VAL A CA 1
ATOM 615 C C . VAL A 1 85 ? -2.843 -3.688 -2.965 1.00 97.94 85 VAL A C 1
ATOM 617 O O . VAL A 1 85 ? -3.317 -4.158 -1.936 1.00 97.94 85 VAL A O 1
ATOM 620 N N . MET A 1 86 ? -3.468 -2.708 -3.631 1.00 97.62 86 MET A N 1
ATOM 621 C CA . MET A 1 86 ? -4.751 -2.141 -3.182 1.00 97.62 86 MET A CA 1
ATOM 622 C C . MET A 1 86 ? -5.865 -3.190 -3.059 1.00 97.62 86 MET A C 1
ATOM 624 O O . MET A 1 86 ? -6.802 -2.983 -2.294 1.00 97.62 86 MET A O 1
ATOM 628 N N . ARG A 1 87 ? -5.778 -4.284 -3.824 1.00 96.88 87 ARG A N 1
ATOM 629 C CA . ARG A 1 87 ? -6.748 -5.389 -3.838 1.00 96.88 87 ARG A CA 1
ATOM 630 C C . ARG A 1 87 ? -6.267 -6.605 -3.039 1.00 96.88 87 ARG A C 1
ATOM 632 O O . ARG A 1 87 ? -6.948 -7.625 -3.014 1.00 96.88 87 ARG A O 1
ATOM 639 N N . HIS A 1 88 ? -5.096 -6.515 -2.413 1.00 98.25 88 HIS A N 1
ATOM 640 C CA . HIS A 1 88 ? -4.504 -7.619 -1.673 1.00 98.25 88 HIS A CA 1
ATOM 641 C C . HIS A 1 88 ? -5.252 -7.856 -0.345 1.00 98.25 88 HIS A C 1
ATOM 643 O O . HIS A 1 88 ? -5.611 -6.879 0.323 1.00 98.25 88 HIS A O 1
ATOM 649 N N . PRO A 1 89 ? -5.424 -9.119 0.104 1.00 97.19 89 PRO A N 1
ATOM 650 C CA . PRO A 1 89 ? -6.128 -9.447 1.349 1.00 97.19 89 PRO A CA 1
ATOM 651 C C . PRO A 1 89 ? -5.646 -8.664 2.574 1.00 97.19 89 PRO A C 1
ATOM 653 O O . PRO A 1 89 ? -6.458 -8.164 3.337 1.00 97.19 89 PRO A O 1
ATOM 656 N N . ALA A 1 90 ? -4.335 -8.448 2.708 1.00 96.06 90 ALA A N 1
ATOM 657 C CA . ALA A 1 90 ? -3.773 -7.650 3.803 1.00 96.06 90 ALA A CA 1
ATOM 658 C C . ALA A 1 90 ? -4.335 -6.213 3.886 1.00 96.06 90 ALA A C 1
ATOM 660 O O . ALA A 1 90 ? -4.452 -5.671 4.978 1.00 96.06 90 ALA A O 1
ATOM 661 N N . VAL A 1 91 ? -4.685 -5.577 2.759 1.00 96.75 91 VAL A N 1
ATOM 662 C CA . VAL A 1 91 ? -5.307 -4.238 2.758 1.00 96.75 91 VAL A CA 1
ATOM 663 C C . VAL A 1 91 ? -6.805 -4.332 3.048 1.00 96.75 91 VAL A C 1
ATOM 665 O O . VAL A 1 91 ? -7.351 -3.461 3.727 1.00 96.75 91 VAL A O 1
ATOM 668 N N . GLN A 1 92 ? -7.462 -5.397 2.580 1.00 95.19 92 GLN A N 1
ATOM 669 C CA . GLN A 1 92 ? -8.860 -5.677 2.908 1.00 95.19 92 GLN A CA 1
ATOM 670 C C . GLN A 1 92 ? -9.040 -5.884 4.418 1.00 95.19 92 GLN A C 1
ATOM 672 O O . GLN A 1 92 ? -9.913 -5.261 5.013 1.00 95.19 92 GLN A O 1
ATOM 677 N N . GLU A 1 93 ? -8.156 -6.656 5.053 1.00 94.19 93 GLU A N 1
ATOM 678 C CA . GLU A 1 93 ? -8.172 -6.932 6.495 1.00 94.19 93 GLU A CA 1
ATOM 679 C C . GLU A 1 93 ? -8.075 -5.653 7.346 1.00 94.19 93 GLU A C 1
ATOM 681 O O . GLU A 1 93 ? -8.703 -5.566 8.403 1.00 94.19 93 GLU A O 1
ATOM 686 N N . VAL A 1 94 ? -7.352 -4.626 6.876 1.00 94.50 94 VAL A N 1
ATOM 687 C CA . VAL A 1 94 ? -7.321 -3.302 7.530 1.00 94.50 94 VAL A CA 1
ATOM 688 C C . VAL A 1 94 ? -8.710 -2.656 7.502 1.00 94.50 94 VAL A C 1
ATOM 690 O O . VAL A 1 94 ? -9.191 -2.169 8.527 1.00 94.50 94 VAL A O 1
ATOM 693 N N . GLY A 1 95 ? -9.370 -2.661 6.341 1.00 93.62 95 GLY A N 1
ATOM 694 C CA . GLY A 1 95 ? -10.728 -2.136 6.183 1.00 93.62 95 GLY A CA 1
ATOM 695 C C . GLY A 1 95 ? -11.758 -2.918 7.001 1.00 93.62 95 GLY A C 1
ATOM 696 O O . GLY A 1 95 ? -12.578 -2.314 7.692 1.00 93.62 95 GLY A O 1
ATOM 697 N N . ASP A 1 96 ? -11.671 -4.247 6.990 1.00 93.38 96 ASP A N 1
ATOM 698 C CA . ASP A 1 96 ? -12.552 -5.137 7.749 1.00 93.38 96 ASP A CA 1
ATOM 699 C C . ASP A 1 96 ? -12.393 -4.922 9.257 1.00 93.38 96 ASP A C 1
ATOM 701 O O . ASP A 1 96 ? -13.383 -4.818 9.981 1.00 93.38 96 ASP A O 1
ATOM 705 N N . GLY A 1 97 ? -11.155 -4.775 9.740 1.00 92.56 97 GLY A N 1
ATOM 706 C CA . GLY A 1 97 ? -10.869 -4.465 11.139 1.00 92.56 97 GLY A CA 1
ATOM 707 C C . GLY A 1 97 ? -11.441 -3.113 11.573 1.00 92.56 97 GLY A C 1
ATOM 708 O O . GLY A 1 97 ? -11.982 -2.991 12.675 1.00 92.56 97 GLY A O 1
ATOM 709 N N . LEU A 1 98 ? -11.376 -2.102 10.702 1.00 93.50 98 LEU A N 1
ATOM 710 C CA . LEU A 1 98 ? -12.010 -0.802 10.933 1.00 93.50 98 LEU A CA 1
ATOM 711 C C . LEU A 1 98 ? -13.541 -0.909 10.963 1.00 93.50 98 LEU A C 1
ATOM 713 O O . LEU A 1 98 ? -14.173 -0.355 11.866 1.00 93.50 98 LEU A O 1
ATOM 717 N N . ALA A 1 99 ? -14.136 -1.637 10.018 1.00 93.12 99 ALA A N 1
ATOM 718 C CA . ALA A 1 99 ? -15.581 -1.827 9.932 1.00 93.12 99 ALA A CA 1
ATOM 719 C C . ALA A 1 99 ? -16.133 -2.618 11.127 1.00 93.12 99 ALA A C 1
ATOM 721 O O . ALA A 1 99 ? -17.124 -2.210 11.732 1.00 93.12 99 ALA A O 1
ATOM 722 N N . ALA A 1 100 ? -15.444 -3.684 11.544 1.00 92.19 100 ALA A N 1
ATOM 723 C CA . ALA A 1 100 ? -15.802 -4.488 12.714 1.00 92.19 100 ALA A CA 1
ATOM 724 C C . ALA A 1 100 ? -15.838 -3.665 14.014 1.00 92.19 100 ALA A C 1
ATOM 726 O O . ALA A 1 100 ? -16.574 -3.996 14.942 1.00 92.19 100 ALA A O 1
ATOM 727 N N . ARG A 1 101 ? -15.067 -2.572 14.078 1.00 92.06 101 ARG A N 1
ATOM 728 C CA . ARG A 1 101 ? -15.049 -1.630 15.208 1.00 92.06 101 ARG A CA 1
ATOM 729 C C . ARG A 1 101 ? -15.948 -0.406 15.005 1.00 92.06 101 ARG A C 1
ATOM 731 O O . ARG A 1 101 ? -15.911 0.506 15.826 1.00 92.06 101 ARG A O 1
ATOM 738 N N . GLY A 1 102 ? -16.735 -0.360 13.929 1.00 92.88 102 GLY A N 1
ATOM 739 C CA . GLY A 1 102 ? -17.643 0.748 13.624 1.00 92.88 102 GLY A CA 1
ATOM 740 C C . GLY A 1 102 ? -16.944 2.048 13.212 1.00 92.88 102 GLY A C 1
ATOM 741 O O . GLY A 1 102 ? -17.556 3.111 13.268 1.00 92.88 102 GLY A O 1
ATOM 742 N N . LEU A 1 103 ? -15.669 1.984 12.814 1.00 91.38 103 LEU A N 1
ATOM 743 C CA . LEU A 1 103 ? -14.884 3.145 12.372 1.00 91.38 103 LEU A CA 1
ATOM 744 C C . LEU A 1 103 ? -15.010 3.413 10.867 1.00 91.38 103 LEU A C 1
ATOM 746 O O . LEU A 1 103 ? -14.606 4.470 10.390 1.00 91.38 103 LEU A O 1
ATOM 750 N N . LEU A 1 104 ? -15.553 2.453 10.121 1.00 91.31 104 LEU A N 1
ATOM 751 C CA . LEU A 1 104 ? -15.787 2.534 8.687 1.00 91.31 104 LEU A CA 1
ATOM 752 C C . LEU A 1 104 ? -17.131 1.882 8.355 1.00 91.31 104 LEU A C 1
ATOM 754 O O . LEU A 1 104 ? -17.472 0.841 8.912 1.00 91.31 104 LEU A O 1
ATOM 758 N N . VAL A 1 105 ? -17.886 2.477 7.433 1.00 85.44 105 VAL A N 1
ATOM 759 C CA . VAL A 1 105 ? -19.072 1.836 6.857 1.00 85.44 105 VAL A CA 1
ATOM 760 C C . VAL A 1 105 ? -18.611 0.984 5.683 1.00 85.44 105 VAL A C 1
ATOM 762 O O . VAL A 1 105 ? -18.040 1.512 4.728 1.00 85.44 105 VAL A O 1
ATOM 765 N N . ALA A 1 106 ? -18.837 -0.326 5.761 1.00 73.75 106 ALA A N 1
ATOM 766 C CA . ALA A 1 106 ? -18.558 -1.210 4.640 1.00 73.75 106 ALA A CA 1
ATOM 767 C C . ALA A 1 106 ? -19.455 -0.824 3.446 1.00 73.75 106 ALA A C 1
ATOM 769 O O . ALA A 1 106 ? -20.658 -0.602 3.644 1.00 73.75 106 ALA A O 1
ATOM 770 N N . PRO A 1 107 ? -18.896 -0.716 2.226 1.00 66.25 107 PRO A N 1
ATOM 771 C CA . PRO A 1 107 ? -19.710 -0.543 1.032 1.00 66.25 107 PRO A CA 1
ATOM 772 C C . PRO A 1 107 ? -20.692 -1.716 0.916 1.00 66.25 107 PRO A C 1
ATOM 774 O O . PRO A 1 107 ? -20.341 -2.855 1.227 1.00 66.25 107 PRO A O 1
ATOM 777 N N . HIS A 1 108 ? -21.931 -1.394 0.553 1.00 58.44 108 HIS A N 1
ATOM 778 C CA . HIS A 1 108 ? -23.049 -2.335 0.459 1.00 58.44 108 HIS A CA 1
ATOM 779 C C . HIS A 1 108 ? -23.002 -3.129 -0.846 1.00 58.44 108 HIS A C 1
ATOM 781 O O . HIS A 1 108 ? -22.594 -2.532 -1.871 1.00 58.44 108 HIS A O 1
#

Sequence (108 aa):
RSRRPSPGSGVALHDLYEVAFLNGGPARVVDTALTALHADGRLVVGGPGIVAVRRAQANDPVERAVLQELAAAPNGALHVLREAVMRHPAVQEVGDGLAARGLLVAPH

pLDDT: mean 88.1, std 15.83, range [40.84, 98.25]

Radius of gyration: 14.95 Å; chains: 1; bounding box: 40×22×42 Å

Secondary structure (DSSP, 8-state):
-PPPPPPPSSS---SHHHHHHHHHHHHHHHHHHHHHHHHTTSEEEETTTEEEES----SSHHHHHHHHHHHH-SS-BHHHHHHHHHTSHHHHHHHHHHHHTTSSPPP-

Foldseek 3Di:
DDDDDDDDPDPDPPDPLLVQCLVPRLLSSLVVLVVVCVVVVQWDADPVGFIDGPHQDDPAPLNVLLSVLCVVDPTRRNVVSSVSSSPDVSSVVSVVVCVVVVNDDDDD